Protein AF-A0A534UQZ5-F1 (afdb_monomer)

Sequence (174 aa):
MFLGCRPLARQASDTYVGAMPPATAPSRDVMHRLLDGLQTLIREHLALARVELKQDLRTMGRDLATGAAGLPPLAAGFLLLMFAIASLLSLWIPAWAAFGIVALVNLAAGGAITWSGSRSIARDRIEMPCTAEEIRRDREWMAALKHEARGNSASARATGALSQPGSRPDVTPQ

Secondary structure (DSSP, 8-state):
----------------------S---HHHHHHHHHHHHHHHHHHHHHHHHHHHHHHHHHHHHHHHHHHTTHHHHHHHHHHHHHHHHHHHTTTS-HHHHHHHHHHHHHHHHHHHHHHHHHHHHHHTT--HHHHHHHHHHHHHHHHHHHHHHHHHHHHHHHHHT-----PPP----

Radius of gyration: 37.11 Å; Cα contacts (8 Å, |Δi|>4): 16; chains: 1; bounding box: 107×54×86 Å

Mean predicted aligned error: 19.06 Å

Structure (mmCIF, N/CA/C/O backbone):
data_AF-A0A534UQZ5-F1
#
_entry.id   AF-A0A534UQZ5-F1
#
loop_
_atom_site.group_PDB
_atom_site.id
_atom_site.type_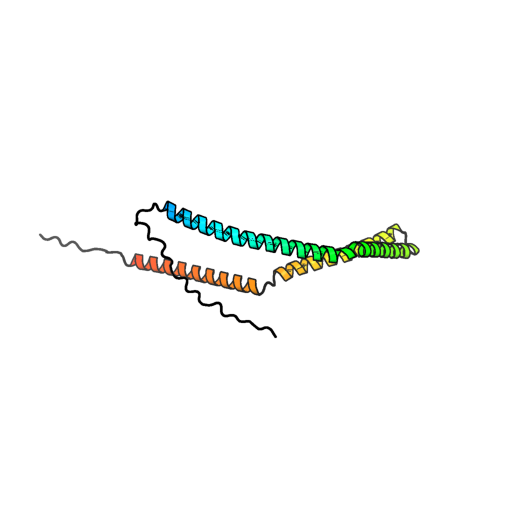symbol
_atom_site.label_atom_id
_atom_site.label_alt_id
_atom_site.label_comp_id
_atom_site.label_asym_id
_atom_site.label_entity_id
_atom_site.label_seq_id
_atom_site.pdbx_PDB_ins_code
_atom_site.Cartn_x
_atom_site.Cartn_y
_atom_site.Cartn_z
_atom_site.occupancy
_atom_site.B_iso_or_equiv
_atom_site.auth_seq_id
_atom_site.auth_comp_id
_atom_site.auth_asym_id
_atom_site.auth_atom_id
_atom_site.pdbx_PDB_model_num
ATOM 1 N N . MET A 1 1 ? 14.177 -9.159 41.626 1.00 45.25 1 MET A N 1
ATOM 2 C CA . MET A 1 1 ? 13.829 -8.427 42.862 1.00 45.25 1 MET A CA 1
ATOM 3 C C . MET A 1 1 ? 12.552 -7.628 42.606 1.00 45.25 1 MET A C 1
ATOM 5 O O . MET A 1 1 ? 12.618 -6.440 42.348 1.00 45.25 1 MET A O 1
ATOM 9 N N . PHE A 1 2 ? 11.397 -8.299 42.599 1.00 43.88 2 PHE A N 1
ATOM 10 C CA . PHE A 1 2 ? 10.080 -7.656 42.594 1.00 43.88 2 PHE A CA 1
ATOM 11 C C . PHE A 1 2 ? 9.373 -8.110 43.868 1.00 43.88 2 PHE A C 1
ATOM 13 O O . PHE A 1 2 ? 8.831 -9.209 43.948 1.00 43.88 2 PHE A O 1
ATOM 20 N N . LEU A 1 3 ? 9.502 -7.280 44.903 1.00 51.25 3 LEU A N 1
ATOM 21 C CA . LEU A 1 3 ? 8.642 -7.315 46.075 1.00 51.25 3 LEU A CA 1
ATOM 22 C C . LEU A 1 3 ? 7.234 -6.884 45.652 1.00 51.25 3 LEU A C 1
ATOM 24 O O . LEU A 1 3 ? 7.093 -5.890 44.942 1.00 51.25 3 LEU A O 1
ATOM 28 N N . GLY A 1 4 ? 6.211 -7.544 46.199 1.00 44.62 4 GLY A N 1
ATOM 29 C CA . GLY A 1 4 ? 4.951 -6.855 46.477 1.00 44.62 4 GLY A CA 1
ATOM 30 C C . GLY A 1 4 ? 3.662 -7.541 46.044 1.00 44.62 4 GLY A C 1
ATOM 31 O O . GLY A 1 4 ? 2.797 -6.874 45.488 1.00 44.62 4 GLY A O 1
ATOM 32 N N . CYS A 1 5 ? 3.452 -8.815 46.386 1.00 45.81 5 CYS A N 1
ATOM 33 C CA . CYS A 1 5 ? 2.084 -9.272 46.649 1.00 45.81 5 CYS A CA 1
ATOM 34 C C . CYS A 1 5 ? 1.603 -8.591 47.939 1.00 45.81 5 CYS A C 1
ATOM 36 O O . CYS A 1 5 ? 1.815 -9.105 49.035 1.00 45.81 5 CYS A O 1
ATOM 38 N N . ARG A 1 6 ? 1.003 -7.400 47.825 1.00 59.69 6 ARG A N 1
ATOM 39 C CA . ARG A 1 6 ? 0.171 -6.856 48.904 1.00 59.69 6 ARG A CA 1
ATOM 40 C C . ARG A 1 6 ? -1.180 -7.572 48.824 1.00 59.69 6 ARG A C 1
ATOM 42 O O . ARG A 1 6 ? -1.864 -7.401 47.816 1.00 59.69 6 ARG A O 1
ATOM 49 N N . PRO A 1 7 ? -1.591 -8.350 49.837 1.00 48.72 7 PRO A N 1
ATOM 50 C CA . PRO A 1 7 ? -2.977 -8.765 49.934 1.00 48.72 7 PRO A CA 1
ATOM 51 C C . PRO A 1 7 ? -3.790 -7.494 50.181 1.00 48.72 7 PRO A C 1
ATOM 53 O O . PRO A 1 7 ? -3.602 -6.820 51.197 1.00 48.72 7 PRO A O 1
ATOM 56 N N . LEU A 1 8 ? -4.647 -7.125 49.227 1.00 55.75 8 LEU A N 1
ATOM 57 C CA . LEU A 1 8 ? -5.676 -6.136 49.502 1.00 55.75 8 LEU A CA 1
ATOM 58 C C . LEU A 1 8 ? -6.556 -6.728 50.591 1.00 55.75 8 LEU A C 1
ATOM 60 O O . LEU A 1 8 ? -7.266 -7.716 50.398 1.00 55.75 8 LEU A O 1
ATOM 64 N N . ALA A 1 9 ? -6.384 -6.129 51.763 1.00 49.41 9 ALA A N 1
ATOM 65 C CA . ALA A 1 9 ? -7.232 -6.247 52.913 1.00 49.41 9 ALA A CA 1
ATOM 66 C C . ALA A 1 9 ? -8.681 -6.380 52.457 1.00 49.41 9 ALA A C 1
ATOM 68 O O . ALA A 1 9 ? -9.210 -5.556 51.711 1.00 49.41 9 ALA A O 1
ATOM 69 N N . ARG A 1 10 ? -9.289 -7.454 52.946 1.00 53.41 10 ARG A N 1
ATOM 70 C CA . ARG A 1 10 ? -10.720 -7.641 53.094 1.00 53.41 10 ARG A CA 1
ATOM 71 C C . ARG A 1 10 ? -11.265 -6.427 53.844 1.00 53.41 10 ARG A C 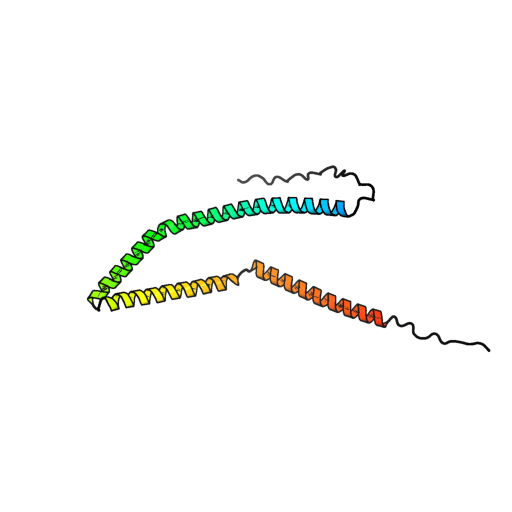1
ATOM 73 O O . ARG A 1 10 ? -11.374 -6.440 55.067 1.00 53.41 10 ARG A O 1
ATOM 80 N N . GLN A 1 11 ? -11.529 -5.356 53.110 1.00 57.03 11 GLN A N 1
ATOM 81 C CA . GLN A 1 11 ? -12.227 -4.194 53.611 1.00 57.03 11 GLN A CA 1
ATOM 82 C C . GLN A 1 11 ? -13.677 -4.631 53.723 1.00 57.03 11 GLN A C 1
ATOM 84 O O . GLN A 1 11 ? -14.435 -4.630 52.756 1.00 57.03 11 GLN A O 1
ATOM 89 N N . ALA A 1 12 ? -13.996 -5.133 54.912 1.00 54.25 12 ALA A N 1
ATOM 90 C CA . ALA A 1 12 ? -15.340 -5.148 55.431 1.00 54.25 12 ALA A CA 1
ATOM 91 C C . ALA A 1 12 ? -15.875 -3.720 55.297 1.00 54.25 12 ALA A C 1
ATOM 93 O O . ALA A 1 12 ? -15.546 -2.833 56.081 1.00 54.25 12 ALA A O 1
ATOM 94 N N . SER A 1 13 ? -16.623 -3.478 54.228 1.00 58.84 13 SER A N 1
ATOM 95 C CA . SER A 1 13 ? -17.525 -2.348 54.141 1.00 58.84 13 SER A CA 1
ATOM 96 C C . SER A 1 13 ? -18.691 -2.652 55.067 1.00 58.84 13 SER A C 1
ATOM 98 O O . SER A 1 13 ? -19.704 -3.244 54.694 1.00 58.84 13 SER A O 1
ATOM 100 N N . ASP A 1 14 ? -18.475 -2.255 56.315 1.00 46.47 14 ASP A N 1
ATOM 101 C CA . ASP A 1 14 ? -19.512 -1.814 57.219 1.00 46.47 14 ASP A CA 1
ATOM 102 C C . ASP A 1 14 ? -20.573 -1.010 56.451 1.00 46.47 14 ASP A C 1
ATOM 104 O O . ASP A 1 14 ? -20.273 -0.079 55.703 1.00 46.47 14 ASP A O 1
ATOM 108 N N . THR A 1 15 ? -21.832 -1.339 56.732 1.00 57.31 15 THR A N 1
ATOM 109 C CA . THR A 1 15 ? -22.947 -0.388 56.681 1.00 57.31 15 THR A CA 1
ATOM 110 C C . THR A 1 15 ? -23.448 0.016 55.285 1.00 57.31 15 THR A C 1
ATOM 112 O O . THR A 1 15 ? -23.485 1.191 54.931 1.00 57.31 15 THR 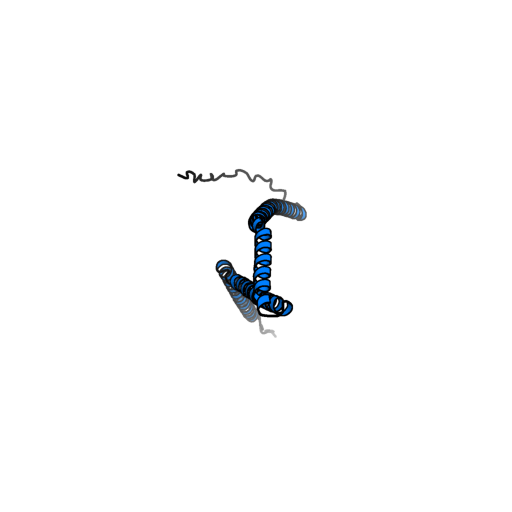A O 1
ATOM 115 N N . TYR A 1 16 ? -24.055 -0.931 54.559 1.00 52.25 16 TYR A N 1
ATOM 116 C CA . TYR A 1 16 ? -25.269 -0.607 53.789 1.00 52.25 16 TYR A CA 1
ATOM 117 C C . TYR A 1 16 ? -26.453 -0.447 54.763 1.00 52.25 16 TYR A C 1
ATOM 119 O O . TYR A 1 16 ? -27.406 -1.220 54.751 1.00 52.25 16 TYR A O 1
ATOM 127 N N . VAL A 1 17 ? -26.412 0.573 55.627 1.00 55.53 17 VAL A N 1
ATOM 128 C CA . VAL A 1 17 ? -27.639 1.134 56.220 1.00 55.53 17 VAL A CA 1
ATOM 129 C C . VAL A 1 17 ? -28.153 2.158 55.213 1.00 55.53 17 VAL A C 1
ATOM 131 O O . VAL A 1 17 ? -28.060 3.368 55.388 1.00 55.53 17 VAL A O 1
ATOM 134 N N . GLY A 1 18 ? -28.637 1.645 54.085 1.00 51.41 18 GLY A N 1
ATOM 135 C CA . GLY A 1 18 ? -29.582 2.370 53.253 1.00 51.41 18 GLY A CA 1
ATOM 136 C C . GLY A 1 18 ? -30.950 2.127 53.866 1.00 51.41 18 GLY A C 1
ATOM 137 O O . GLY A 1 18 ? -31.409 0.989 53.886 1.00 51.41 18 GLY A O 1
ATOM 138 N N . ALA A 1 19 ? -31.556 3.171 54.424 1.00 57.06 19 ALA A N 1
ATOM 139 C CA . ALA A 1 19 ? -32.910 3.148 54.955 1.00 57.06 19 ALA A CA 1
ATOM 140 C C . ALA A 1 19 ? -33.847 2.335 54.043 1.00 57.06 19 ALA A C 1
ATOM 142 O O . ALA A 1 19 ? -33.986 2.657 52.863 1.00 57.06 19 ALA A O 1
ATOM 143 N N . MET A 1 20 ? -34.482 1.294 54.591 1.00 58.75 20 MET A N 1
ATOM 144 C CA . MET A 1 20 ? -35.596 0.615 53.932 1.00 58.75 20 MET A CA 1
ATOM 145 C C . MET A 1 20 ? -36.684 1.678 53.708 1.00 58.75 20 MET A C 1
ATOM 147 O O . MET A 1 20 ? -37.215 2.199 54.695 1.00 58.75 20 MET A O 1
ATOM 151 N N . PRO A 1 21 ? -37.007 2.062 52.461 1.00 64.44 21 PRO A N 1
ATOM 152 C CA . PRO A 1 21 ? -38.122 2.962 52.233 1.00 64.44 21 PRO A CA 1
ATOM 153 C C . PRO A 1 21 ? -39.413 2.243 52.654 1.00 64.44 21 PRO A C 1
ATOM 155 O O . PRO A 1 21 ? -39.512 1.024 52.474 1.00 64.44 21 PRO A O 1
ATOM 158 N N . PRO A 1 22 ? -40.412 2.956 53.207 1.00 60.16 22 PRO A N 1
ATOM 159 C CA . PRO A 1 22 ? -41.726 2.367 53.443 1.00 60.16 22 PRO A CA 1
ATOM 160 C C . PRO A 1 22 ? -42.238 1.753 52.134 1.00 60.16 22 PRO A C 1
ATOM 162 O O . PRO A 1 22 ? -42.036 2.319 51.059 1.00 60.16 22 PRO A O 1
ATOM 165 N N . ALA A 1 23 ? -42.852 0.572 52.227 1.00 59.00 23 ALA A N 1
ATOM 166 C CA . ALA A 1 23 ? -43.194 -0.329 51.122 1.00 59.00 23 ALA A CA 1
ATOM 167 C C . ALA A 1 23 ? -44.301 0.184 50.165 1.00 59.00 23 ALA A C 1
ATOM 169 O O . ALA A 1 23 ? -45.160 -0.579 49.732 1.00 59.00 23 ALA A O 1
ATOM 170 N N . THR A 1 24 ? -44.287 1.470 49.811 1.00 57.34 24 THR A N 1
ATOM 171 C CA . THR A 1 24 ? -45.234 2.125 48.896 1.00 57.34 24 THR A CA 1
ATOM 172 C C . THR A 1 24 ? -44.555 3.198 48.032 1.00 57.34 24 THR A C 1
ATOM 174 O O . THR A 1 24 ? -45.132 4.255 47.785 1.00 57.34 24 THR A O 1
ATOM 177 N N . ALA A 1 25 ? -43.314 2.981 47.584 1.00 60.56 25 ALA A N 1
ATOM 178 C CA . ALA A 1 25 ? -42.714 3.828 46.550 1.00 60.56 25 ALA A CA 1
ATOM 179 C C . ALA A 1 25 ? -43.164 3.335 45.160 1.00 60.56 25 ALA A C 1
ATOM 181 O O . ALA A 1 25 ? -43.125 2.125 44.914 1.00 60.56 25 ALA A O 1
ATOM 182 N N . PRO A 1 26 ? -43.600 4.224 44.244 1.00 68.00 26 PRO A N 1
ATOM 183 C CA . PRO A 1 26 ? -43.993 3.820 42.900 1.00 68.00 26 PRO A CA 1
ATOM 184 C C . PRO A 1 26 ? -42.811 3.106 42.236 1.00 68.00 26 PRO A C 1
ATOM 186 O O . PRO A 1 26 ? -41.687 3.600 42.262 1.00 68.00 26 PRO A O 1
ATOM 189 N N . SER A 1 27 ? -43.064 1.959 41.606 1.00 75.50 27 SER A N 1
ATOM 190 C CA . SER A 1 27 ? -42.096 1.134 40.852 1.00 75.50 27 SER A CA 1
ATOM 191 C C . SER A 1 27 ? -41.196 1.926 39.885 1.00 75.50 27 SER A C 1
ATOM 193 O O . SER A 1 27 ? -40.104 1.487 39.526 1.00 75.50 27 SER A O 1
ATOM 195 N N . ARG A 1 28 ? -41.629 3.134 39.519 1.00 78.25 28 ARG A N 1
ATOM 196 C CA . ARG A 1 28 ? -40.896 4.138 38.751 1.00 78.25 28 ARG A CA 1
ATOM 197 C C . ARG A 1 28 ? -39.596 4.626 39.415 1.00 78.25 28 ARG A C 1
ATOM 199 O O . ARG A 1 28 ? -38.609 4.801 38.706 1.00 78.25 28 ARG A O 1
ATOM 206 N N . ASP A 1 29 ? -39.556 4.806 40.735 1.00 81.88 29 ASP A N 1
ATOM 207 C CA . ASP A 1 29 ? -38.374 5.350 41.434 1.00 81.88 29 ASP A CA 1
ATOM 208 C C . ASP A 1 29 ? -37.209 4.357 41.494 1.00 81.88 29 ASP A C 1
ATOM 210 O O . ASP A 1 29 ? -36.045 4.742 41.384 1.00 81.88 29 ASP A O 1
ATOM 214 N N . VAL A 1 30 ? -37.510 3.064 41.633 1.00 83.12 30 VAL A N 1
ATOM 215 C CA . VAL A 1 30 ? -36.491 2.003 41.634 1.00 83.12 30 VAL A CA 1
ATOM 216 C C . VAL A 1 30 ? -35.874 1.865 40.243 1.00 83.12 30 VAL A C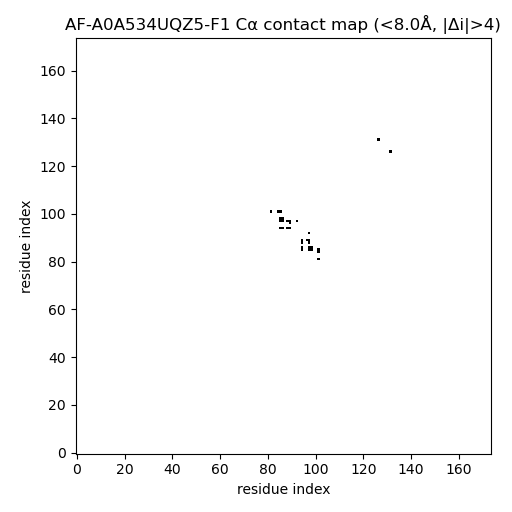 1
ATOM 218 O O . VAL A 1 30 ? -34.655 1.763 40.111 1.00 83.12 30 VAL A O 1
ATOM 221 N N . MET A 1 31 ? -36.702 1.943 39.197 1.00 84.19 31 MET A N 1
ATOM 222 C CA . MET A 1 31 ? -36.234 1.890 37.814 1.00 84.19 31 MET A CA 1
ATOM 223 C C . MET A 1 31 ? -35.332 3.082 37.472 1.00 84.19 31 MET A C 1
ATOM 225 O O . MET A 1 31 ? -34.287 2.891 36.853 1.00 84.19 31 MET A O 1
ATOM 229 N N . HIS A 1 32 ? -35.683 4.295 37.917 1.00 85.38 32 HIS A N 1
ATOM 230 C CA . HIS A 1 32 ? -34.838 5.477 37.718 1.00 85.38 32 HIS A CA 1
ATOM 231 C C . HIS A 1 32 ? -33.467 5.333 38.389 1.00 85.38 32 HIS A C 1
ATOM 233 O O . HIS A 1 32 ? -32.453 5.587 37.747 1.00 85.38 32 HIS A O 1
ATOM 239 N N . ARG A 1 33 ? -33.405 4.821 39.624 1.00 80.75 33 ARG A N 1
ATOM 240 C CA . ARG A 1 33 ? -32.129 4.632 40.339 1.00 80.75 33 ARG A CA 1
ATOM 241 C C . ARG A 1 33 ? -31.228 3.568 39.699 1.00 80.75 33 ARG A C 1
ATOM 243 O O . ARG A 1 33 ? -30.012 3.743 39.669 1.00 80.75 33 ARG A O 1
ATOM 250 N N . LEU A 1 34 ? -31.801 2.484 39.170 1.00 85.69 34 LEU A N 1
ATOM 251 C CA . LEU A 1 34 ? -31.046 1.459 38.433 1.00 85.69 34 LEU A CA 1
ATOM 252 C C . LEU A 1 34 ? -30.534 1.984 37.085 1.00 85.69 34 LEU A C 1
ATOM 254 O O . LEU A 1 34 ? -29.394 1.705 36.711 1.00 85.69 34 LEU A O 1
ATOM 258 N N . LEU A 1 35 ? -31.354 2.768 36.376 1.00 86.88 35 LEU A N 1
ATOM 259 C CA . LEU A 1 35 ? -30.960 3.429 35.131 1.00 86.88 35 LEU A CA 1
ATOM 260 C C . LEU A 1 35 ? -29.819 4.423 35.364 1.00 86.88 35 LEU A C 1
ATOM 262 O O . LEU A 1 35 ? -28.851 4.400 34.606 1.00 86.88 35 LEU A O 1
ATOM 266 N N . ASP A 1 36 ? -29.887 5.225 36.427 1.00 84.75 36 ASP A N 1
ATOM 267 C CA . ASP A 1 36 ? -28.830 6.174 36.793 1.00 84.75 36 ASP A CA 1
ATOM 268 C C . ASP A 1 36 ? -27.519 5.457 37.166 1.00 84.75 36 ASP A C 1
ATOM 270 O O . ASP A 1 36 ? -26.435 5.870 36.740 1.00 84.75 36 ASP A O 1
ATOM 274 N N . GLY A 1 37 ? -27.600 4.337 37.894 1.00 83.75 37 GLY A N 1
ATOM 275 C CA . GLY A 1 37 ? -26.438 3.503 38.227 1.00 83.75 37 GLY A CA 1
ATOM 276 C C . GLY A 1 37 ? -25.773 2.874 36.99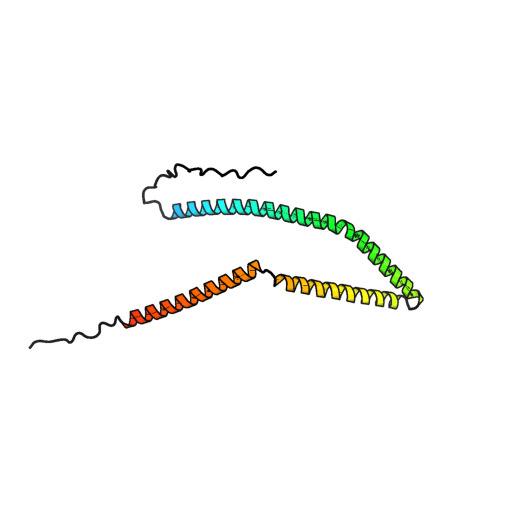6 1.00 83.75 37 GLY A C 1
ATOM 277 O O . GLY A 1 37 ? -24.549 2.928 36.854 1.00 83.75 37 GLY A O 1
ATOM 278 N N . LEU A 1 38 ? -26.571 2.345 36.061 1.00 83.69 38 LEU A N 1
ATOM 279 C CA . LEU A 1 38 ? -26.075 1.793 34.796 1.00 83.69 38 LEU A CA 1
ATOM 280 C C . LEU A 1 38 ? -25.450 2.883 33.911 1.00 83.69 38 LEU A C 1
ATOM 282 O O . LEU A 1 38 ? -24.418 2.653 33.278 1.00 83.69 38 LEU A O 1
ATOM 286 N N . GLN A 1 39 ? -26.039 4.082 33.888 1.00 86.00 39 GLN A N 1
ATOM 287 C CA . GLN A 1 39 ? -25.503 5.213 33.133 1.00 86.00 39 GLN A CA 1
ATOM 288 C C . GLN A 1 39 ? -24.132 5.649 33.657 1.00 86.00 39 GLN A C 1
ATOM 290 O O . GLN A 1 39 ? -23.253 5.961 32.854 1.00 86.00 39 GLN A O 1
ATOM 295 N N . THR A 1 40 ? -23.938 5.640 34.978 1.00 82.38 40 THR A N 1
ATOM 296 C CA . THR A 1 40 ? -22.648 5.928 35.620 1.00 82.38 40 THR A CA 1
ATOM 297 C C . THR A 1 40 ? -21.587 4.889 35.250 1.00 82.38 40 THR A C 1
ATOM 299 O O . THR A 1 40 ? -20.530 5.277 34.751 1.00 82.38 40 THR A O 1
ATOM 302 N N . LEU A 1 41 ? -21.890 3.588 35.361 1.00 85.56 41 LEU A N 1
ATOM 303 C CA . LEU A 1 41 ? -20.942 2.519 35.004 1.00 85.56 41 LEU A CA 1
ATOM 304 C C . LEU A 1 41 ? -20.536 2.573 33.522 1.00 85.56 41 LEU A C 1
ATOM 306 O O . LEU A 1 41 ? -19.356 2.494 33.181 1.00 85.56 41 LEU A O 1
ATOM 310 N N . ILE A 1 42 ? -21.515 2.735 32.623 1.00 84.06 42 ILE A N 1
ATOM 311 C CA . ILE A 1 42 ? -21.251 2.811 31.180 1.00 84.06 42 ILE A CA 1
ATOM 312 C C . ILE A 1 42 ? -20.368 4.018 30.870 1.00 84.06 42 ILE A C 1
ATOM 314 O O . ILE A 1 42 ? -19.445 3.892 30.070 1.00 84.06 42 ILE A O 1
ATOM 318 N N . ARG A 1 43 ? -20.619 5.178 31.491 1.00 85.69 43 ARG A N 1
ATOM 319 C CA . ARG A 1 43 ? -19.815 6.391 31.269 1.00 85.69 43 ARG A CA 1
ATOM 320 C C . ARG A 1 43 ? -18.368 6.215 31.730 1.00 85.69 43 ARG A C 1
ATOM 322 O O . ARG A 1 43 ? -17.479 6.678 31.019 1.00 85.69 43 ARG A O 1
ATOM 329 N N . GLU A 1 44 ? -18.124 5.524 32.842 1.00 78.94 44 GLU A N 1
ATOM 330 C CA . GLU A 1 44 ? -16.767 5.222 33.325 1.00 78.94 44 GLU A CA 1
ATOM 331 C C . GLU A 1 44 ? -16.012 4.272 32.393 1.00 78.94 44 GLU A C 1
ATOM 333 O O . GLU A 1 44 ? -14.889 4.575 31.981 1.00 78.94 44 GLU A O 1
ATOM 338 N N . HIS A 1 45 ? -16.640 3.172 31.971 1.00 76.94 45 HIS A N 1
ATOM 339 C CA . HIS A 1 45 ? -16.006 2.238 31.039 1.00 76.94 45 HIS A CA 1
ATOM 340 C C . HIS A 1 45 ? -15.806 2.849 29.644 1.00 76.94 45 HIS A C 1
ATOM 342 O O . HIS A 1 45 ? -14.784 2.593 29.009 1.00 76.94 45 HIS A O 1
ATOM 348 N N . LEU A 1 46 ? -16.717 3.716 29.175 1.00 85.25 46 LEU A N 1
ATOM 349 C CA . LEU A 1 46 ? -16.530 4.454 27.920 1.00 85.25 46 LEU A CA 1
ATOM 350 C C . LEU A 1 46 ? -15.420 5.500 28.023 1.00 85.25 46 LEU A C 1
ATOM 352 O O . LEU A 1 46 ? -14.722 5.734 27.037 1.00 85.25 46 LEU A O 1
ATOM 356 N N . ALA A 1 47 ? -15.276 6.160 29.173 1.00 86.25 47 ALA A N 1
ATOM 357 C CA . ALA A 1 47 ? -14.209 7.129 29.389 1.00 86.25 47 ALA A CA 1
ATOM 358 C C . ALA A 1 47 ? -12.839 6.440 29.337 1.00 86.25 47 ALA A C 1
ATOM 360 O O . ALA A 1 47 ? -11.956 6.925 28.629 1.00 86.25 47 ALA A O 1
ATOM 361 N N . LEU A 1 48 ? -12.698 5.276 29.982 1.00 84.56 48 LEU A N 1
ATOM 362 C CA . LEU A 1 48 ? -11.489 4.452 29.904 1.00 84.56 48 LEU A CA 1
ATOM 363 C C . LEU A 1 48 ? -11.229 3.948 28.479 1.00 84.56 48 LEU A C 1
ATOM 365 O O . LEU A 1 48 ? -10.163 4.209 27.925 1.00 84.56 48 LEU A O 1
ATOM 369 N N . ALA A 1 49 ? -12.225 3.313 27.852 1.00 85.69 49 ALA A N 1
ATOM 370 C CA . ALA A 1 49 ? -12.093 2.760 26.505 1.00 85.69 49 ALA A CA 1
ATOM 371 C C . ALA A 1 49 ? -11.722 3.837 25.479 1.00 85.69 49 ALA A C 1
ATOM 373 O O . ALA A 1 49 ? -10.903 3.599 24.602 1.00 85.69 49 ALA A O 1
ATOM 374 N N . ARG A 1 50 ? -12.275 5.053 25.590 1.00 88.50 50 ARG A N 1
ATOM 375 C CA . ARG A 1 50 ? -11.913 6.174 24.704 1.00 88.50 50 ARG A CA 1
ATOM 376 C C . ARG A 1 50 ? -10.480 6.654 24.909 1.00 88.50 50 ARG A C 1
ATOM 378 O O . ARG A 1 50 ? -9.856 7.077 23.935 1.00 88.50 50 ARG A O 1
ATOM 385 N N . VAL A 1 51 ? -9.980 6.650 26.144 1.00 90.94 51 VAL A N 1
ATOM 386 C CA . VAL A 1 51 ? -8.593 7.030 26.447 1.00 90.94 51 VAL A CA 1
ATOM 387 C C . VAL A 1 51 ? -7.633 5.987 25.889 1.00 90.94 51 VAL A C 1
ATOM 389 O O . VAL A 1 51 ? -6.697 6.356 25.182 1.00 90.94 51 VAL A O 1
ATOM 392 N N . GLU A 1 52 ? -7.912 4.708 26.124 1.00 88.00 52 GLU A N 1
ATOM 393 C CA . GLU A 1 52 ? -7.103 3.595 25.627 1.00 88.00 52 GLU A CA 1
ATOM 394 C C . GLU A 1 52 ? -7.112 3.537 24.098 1.00 88.00 52 GLU A C 1
ATOM 396 O O . GLU A 1 52 ? -6.050 3.546 23.486 1.00 88.00 52 GLU A O 1
ATOM 401 N N . LEU A 1 53 ? -8.281 3.675 23.461 1.00 88.50 53 LEU A N 1
ATOM 402 C CA . LEU A 1 53 ? -8.384 3.737 22.000 1.00 88.50 53 LEU A CA 1
ATOM 403 C C . LEU A 1 53 ? -7.599 4.921 21.414 1.00 88.50 53 LEU A C 1
ATOM 405 O O . LEU A 1 53 ? -6.946 4.788 20.383 1.00 88.50 53 LEU A O 1
ATOM 409 N N . LYS A 1 54 ? -7.633 6.097 22.058 1.00 88.50 54 LYS A N 1
ATOM 410 C CA . LYS A 1 54 ? -6.810 7.246 21.640 1.00 88.50 54 LYS A CA 1
ATOM 411 C C . LYS A 1 54 ? -5.320 6.957 21.785 1.00 88.50 54 LYS A C 1
ATOM 413 O O . LYS A 1 54 ? -4.536 7.428 20.961 1.00 88.50 54 LYS A O 1
ATOM 418 N N . GLN A 1 55 ? -4.929 6.249 22.837 1.00 86.62 55 GLN A N 1
ATOM 419 C CA . GLN A 1 55 ? -3.538 5.918 23.108 1.00 86.62 55 GLN A CA 1
ATOM 420 C C . GLN A 1 55 ? -3.019 4.854 22.136 1.00 86.62 55 GLN A C 1
ATOM 422 O O . GLN A 1 55 ? -1.929 5.034 21.592 1.00 86.62 55 GLN A O 1
ATOM 427 N N . ASP A 1 56 ? -3.826 3.846 21.816 1.00 86.38 56 ASP A N 1
ATOM 428 C CA . ASP A 1 56 ? -3.562 2.861 20.765 1.00 86.38 56 ASP A CA 1
ATOM 429 C C . ASP A 1 56 ? -3.448 3.528 19.400 1.00 86.38 56 ASP A C 1
ATOM 431 O O . ASP A 1 56 ? -2.438 3.366 18.722 1.00 86.38 56 ASP A O 1
ATOM 435 N N . LEU A 1 57 ? -4.416 4.370 19.022 1.00 88.19 57 LEU A N 1
ATOM 436 C CA . LEU A 1 57 ? -4.372 5.108 17.756 1.00 88.19 57 LEU A CA 1
ATOM 437 C C . LEU A 1 57 ? -3.134 6.001 17.652 1.00 88.19 57 LEU A C 1
ATOM 439 O O . LEU A 1 57 ? -2.531 6.110 16.586 1.00 88.19 57 LEU A O 1
ATOM 443 N N . ARG A 1 58 ? -2.733 6.647 18.750 1.00 85.56 58 ARG A N 1
ATOM 444 C CA . ARG A 1 58 ? -1.538 7.496 18.780 1.00 85.56 58 ARG A CA 1
ATOM 445 C C . ARG A 1 58 ? -0.253 6.676 18.702 1.00 85.56 58 ARG A C 1
ATOM 447 O O . ARG A 1 58 ? 0.702 7.134 18.081 1.00 85.56 58 ARG A O 1
ATOM 454 N N . THR A 1 59 ? -0.228 5.500 19.318 1.00 80.25 59 THR A N 1
ATOM 455 C CA . THR A 1 59 ? 0.928 4.595 19.304 1.00 80.25 59 THR A CA 1
ATOM 456 C C . THR A 1 59 ? 1.070 3.958 17.928 1.00 80.25 59 THR A C 1
ATOM 458 O O . THR A 1 59 ? 2.091 4.170 17.288 1.00 80.25 59 THR A O 1
ATOM 461 N N . MET A 1 60 ? 0.000 3.363 17.390 1.00 81.56 60 MET A N 1
ATOM 462 C CA . MET A 1 60 ? -0.062 2.873 16.009 1.00 81.56 60 MET A CA 1
ATOM 463 C C . MET A 1 60 ? 0.274 3.968 14.994 1.00 81.56 60 MET A C 1
ATOM 465 O O . MET A 1 60 ? 1.047 3.738 14.072 1.00 81.56 60 MET A O 1
ATOM 469 N N . GLY A 1 61 ? -0.273 5.175 15.162 1.00 80.25 61 GLY A N 1
ATOM 470 C CA . GLY A 1 61 ? 0.012 6.303 14.279 1.00 80.25 61 GLY A CA 1
ATOM 471 C C . GLY A 1 61 ? 1.470 6.752 14.347 1.00 80.25 61 GLY A C 1
ATOM 472 O O . GLY A 1 61 ? 2.053 7.091 13.320 1.00 80.25 61 GLY A O 1
ATOM 473 N N . ARG A 1 62 ? 2.084 6.725 15.535 1.00 79.56 62 ARG A N 1
ATOM 474 C CA . ARG A 1 62 ? 3.497 7.070 15.713 1.00 79.56 62 ARG A CA 1
ATOM 475 C C . ARG A 1 62 ? 4.418 5.988 15.164 1.00 79.56 62 ARG A C 1
ATOM 477 O O . ARG A 1 62 ? 5.375 6.346 14.492 1.00 79.56 62 ARG A O 1
ATOM 484 N N . ASP A 1 63 ? 4.107 4.720 15.397 1.00 74.38 63 ASP A N 1
ATOM 485 C CA . ASP A 1 63 ? 4.869 3.576 14.890 1.00 74.38 63 ASP A CA 1
ATOM 486 C C . ASP A 1 63 ? 4.772 3.486 13.363 1.00 74.38 63 ASP A C 1
ATOM 488 O O . ASP A 1 63 ? 5.764 3.235 12.679 1.00 74.38 63 ASP A O 1
ATOM 492 N N . LEU A 1 64 ? 3.598 3.790 12.801 1.00 75.38 64 LEU A N 1
ATOM 493 C CA . LEU A 1 64 ? 3.420 3.903 11.360 1.00 75.38 64 LEU A CA 1
ATOM 494 C C . LEU A 1 64 ? 4.152 5.124 10.798 1.00 75.38 64 LEU A C 1
ATOM 496 O O . LEU A 1 64 ? 4.746 5.024 9.733 1.00 75.38 64 LEU A O 1
ATOM 500 N N . ALA A 1 65 ? 4.152 6.265 11.491 1.00 75.25 65 ALA A N 1
ATOM 501 C CA . ALA A 1 65 ? 4.850 7.466 11.033 1.00 75.25 65 ALA A CA 1
ATOM 502 C C . ALA A 1 65 ? 6.379 7.308 11.068 1.00 75.25 65 ALA A C 1
ATOM 504 O O . ALA A 1 65 ? 7.056 7.706 10.120 1.00 75.25 65 ALA A O 1
ATOM 505 N N . THR A 1 66 ? 6.934 6.713 12.126 1.00 74.00 66 THR A N 1
ATOM 506 C CA . THR A 1 66 ? 8.375 6.434 12.222 1.00 74.00 66 THR A CA 1
ATOM 507 C C . THR A 1 66 ? 8.788 5.319 11.266 1.00 74.00 66 THR A C 1
ATOM 509 O O . THR A 1 66 ? 9.824 5.444 10.614 1.00 74.00 66 THR A O 1
ATOM 512 N N . GLY A 1 67 ? 7.960 4.284 11.098 1.00 73.75 67 GLY A N 1
ATOM 513 C CA . GLY A 1 67 ? 8.173 3.231 10.103 1.00 73.75 67 GLY A CA 1
ATOM 514 C C . GLY A 1 67 ? 8.061 3.729 8.657 1.00 73.75 67 GLY A C 1
ATOM 515 O O . GLY A 1 67 ? 8.842 3.325 7.797 1.00 73.75 67 GLY A O 1
ATOM 516 N N . ALA A 1 68 ? 7.144 4.658 8.378 1.00 78.50 68 ALA A N 1
ATOM 517 C CA . ALA A 1 68 ? 6.932 5.215 7.042 1.00 78.50 68 ALA A CA 1
ATOM 518 C C . ALA A 1 68 ? 7.905 6.346 6.683 1.00 78.50 68 ALA A C 1
ATOM 520 O O . ALA A 1 68 ? 7.990 6.704 5.511 1.00 78.50 68 ALA A O 1
ATOM 521 N N . ALA A 1 69 ? 8.676 6.893 7.631 1.00 80.94 69 ALA A N 1
ATOM 522 C CA . ALA A 1 69 ? 9.653 7.950 7.349 1.00 80.94 69 ALA A CA 1
ATOM 523 C C . ALA A 1 69 ? 10.731 7.514 6.334 1.00 80.94 69 ALA A C 1
ATOM 525 O O . ALA A 1 69 ? 11.240 8.339 5.578 1.00 80.94 69 ALA A O 1
ATOM 526 N N . GLY A 1 70 ? 11.045 6.215 6.274 1.00 82.06 70 GLY A N 1
ATOM 527 C CA . GLY A 1 70 ? 11.951 5.641 5.273 1.00 82.06 70 GLY A CA 1
ATOM 528 C C . GLY A 1 70 ? 11.303 5.365 3.912 1.00 82.06 70 GLY A C 1
ATOM 529 O O . GLY A 1 70 ? 12.014 5.117 2.940 1.00 82.06 70 GLY A O 1
ATOM 530 N N . LEU A 1 71 ? 9.973 5.425 3.807 1.00 88.06 71 LEU A N 1
ATOM 531 C CA . LEU A 1 71 ? 9.252 5.061 2.588 1.00 88.06 71 LEU A CA 1
ATOM 532 C C . LEU A 1 71 ? 9.518 6.027 1.418 1.00 88.06 71 LEU A C 1
ATOM 534 O O . LEU A 1 71 ? 9.759 5.528 0.320 1.00 88.06 71 LEU A O 1
ATOM 538 N N . PRO A 1 72 ? 9.552 7.368 1.596 1.00 91.12 72 PRO A N 1
ATOM 539 C CA . PRO A 1 72 ? 9.835 8.286 0.493 1.00 91.12 72 PRO A CA 1
ATOM 540 C C . PRO A 1 72 ? 11.205 8.081 -0.180 1.00 91.12 72 PRO A C 1
ATOM 542 O O . PRO A 1 72 ? 11.224 7.915 -1.401 1.00 91.12 72 PRO A O 1
ATOM 545 N N . PRO A 1 73 ? 12.351 8.044 0.539 1.00 91.75 73 PRO A N 1
ATOM 546 C CA . PRO A 1 73 ? 13.644 7.819 -0.108 1.00 91.75 73 PRO A CA 1
ATOM 547 C C . PRO A 1 73 ? 13.765 6.408 -0.694 1.00 91.75 73 PRO A C 1
ATOM 549 O O . PRO A 1 73 ? 14.392 6.239 -1.738 1.00 91.75 73 PRO A O 1
ATOM 552 N N . LEU A 1 74 ? 13.135 5.402 -0.080 1.00 90.44 74 LEU A N 1
ATOM 553 C CA . LEU A 1 74 ? 13.145 4.032 -0.592 1.00 90.44 74 LEU A CA 1
ATOM 554 C C . LEU A 1 74 ? 12.328 3.904 -1.887 1.00 90.44 74 LEU A C 1
ATOM 556 O O . LEU A 1 74 ? 12.796 3.299 -2.850 1.00 90.44 74 LEU A O 1
ATOM 560 N N . ALA A 1 75 ? 11.159 4.545 -1.955 1.00 91.38 75 ALA A N 1
ATOM 561 C CA . ALA A 1 75 ? 10.355 4.630 -3.171 1.00 91.38 75 ALA A CA 1
ATOM 562 C C . ALA A 1 75 ? 11.082 5.407 -4.281 1.00 91.38 75 ALA A C 1
ATOM 564 O O . ALA A 1 75 ? 11.109 4.961 -5.428 1.00 91.38 75 ALA A O 1
ATOM 565 N N . ALA A 1 76 ? 11.722 6.532 -3.944 1.00 94.25 76 ALA A N 1
ATOM 566 C CA . ALA A 1 76 ? 12.516 7.306 -4.896 1.00 94.25 76 ALA A CA 1
ATOM 567 C C . ALA A 1 76 ? 13.704 6.496 -5.444 1.00 94.25 76 ALA A C 1
ATOM 569 O O . ALA A 1 76 ? 13.907 6.445 -6.657 1.00 94.25 76 ALA A O 1
ATOM 570 N N . GLY A 1 77 ? 14.453 5.811 -4.572 1.00 95.19 77 GLY A N 1
ATOM 571 C CA . GLY A 1 77 ? 15.563 4.943 -4.969 1.00 95.19 77 GLY A CA 1
ATOM 572 C C . GLY A 1 77 ? 15.114 3.778 -5.851 1.00 95.19 77 GLY A C 1
ATOM 573 O O . GLY A 1 77 ? 15.752 3.489 -6.861 1.00 95.19 77 GLY A O 1
ATOM 574 N N . PHE A 1 78 ? 13.979 3.156 -5.527 1.00 94.19 78 PHE A N 1
ATOM 575 C CA . PHE A 1 78 ? 13.384 2.098 -6.342 1.00 94.19 78 PHE A CA 1
ATOM 576 C C . PHE A 1 78 ? 12.992 2.589 -7.744 1.00 94.19 78 PHE A C 1
ATOM 578 O O . PHE A 1 78 ? 13.314 1.933 -8.734 1.00 94.19 78 PHE A O 1
ATOM 585 N N . LEU A 1 79 ? 12.357 3.762 -7.850 1.00 94.69 79 LEU A N 1
ATOM 586 C CA . LEU A 1 79 ? 12.006 4.366 -9.140 1.00 94.69 79 LEU A CA 1
ATOM 587 C C . LEU A 1 79 ? 13.250 4.686 -9.979 1.00 94.69 79 LEU A C 1
ATOM 589 O O . LEU A 1 79 ? 13.277 4.363 -11.167 1.00 94.69 79 LEU A O 1
ATOM 593 N N . LEU A 1 80 ? 14.293 5.262 -9.369 1.00 96.38 80 LEU A N 1
ATOM 594 C CA . LEU A 1 80 ? 15.569 5.518 -10.048 1.00 96.38 80 LEU A CA 1
ATOM 595 C C . LEU A 1 80 ? 16.231 4.219 -10.524 1.00 96.38 80 LEU A C 1
ATOM 597 O O . LEU A 1 80 ? 16.730 4.166 -11.646 1.00 96.38 80 LEU A O 1
ATOM 601 N N . LEU A 1 81 ? 16.207 3.166 -9.703 1.00 95.69 81 LEU A N 1
ATOM 602 C CA . LEU A 1 81 ? 16.748 1.859 -10.068 1.00 95.69 81 LEU A CA 1
ATOM 603 C C . LEU A 1 81 ? 15.995 1.256 -11.262 1.00 95.69 81 LEU A C 1
ATOM 605 O O . LEU A 1 81 ? 16.625 0.803 -12.215 1.00 95.69 81 LEU A O 1
ATOM 609 N N . MET A 1 82 ? 14.659 1.288 -11.249 1.00 93.88 82 MET A N 1
ATOM 610 C CA . MET A 1 82 ? 13.846 0.808 -12.373 1.00 93.88 82 MET A CA 1
ATOM 611 C C . MET A 1 82 ? 14.095 1.622 -13.645 1.00 93.88 82 MET A C 1
ATOM 613 O O . MET A 1 82 ? 14.206 1.050 -14.729 1.00 93.88 82 MET A O 1
ATOM 617 N N . PHE A 1 83 ? 14.239 2.943 -13.517 1.00 94.94 83 PHE A N 1
ATOM 618 C CA . PHE A 1 83 ? 14.589 3.811 -14.637 1.00 94.94 83 PHE A CA 1
ATOM 619 C C . PHE A 1 83 ? 15.972 3.474 -15.213 1.00 94.94 83 PHE A C 1
ATOM 621 O O . PHE A 1 83 ? 16.125 3.395 -16.434 1.00 94.94 83 PHE A O 1
ATOM 628 N N . ALA A 1 84 ? 16.966 3.220 -14.359 1.00 95.50 84 ALA A N 1
ATOM 629 C CA . ALA A 1 84 ? 18.304 2.814 -14.780 1.00 95.50 84 ALA A CA 1
ATOM 630 C C . ALA A 1 84 ? 18.289 1.458 -15.505 1.00 95.50 84 ALA A C 1
ATOM 632 O O . ALA A 1 84 ? 18.895 1.330 -16.567 1.00 95.50 84 ALA A O 1
ATOM 633 N N . ILE A 1 85 ? 17.547 0.473 -14.987 1.00 95.19 85 ILE A N 1
ATOM 634 C CA . ILE A 1 85 ? 17.384 -0.842 -15.626 1.00 95.19 85 ILE A CA 1
ATOM 635 C C . ILE A 1 85 ? 16.714 -0.702 -16.997 1.00 95.19 85 ILE A C 1
ATOM 637 O O . ILE A 1 85 ? 17.205 -1.262 -17.976 1.00 95.19 85 ILE A O 1
ATOM 641 N N . ALA A 1 86 ? 15.623 0.063 -17.094 1.00 94.25 86 ALA A N 1
ATOM 642 C CA . ALA A 1 86 ? 14.932 0.289 -18.362 1.00 94.25 86 ALA A CA 1
ATOM 643 C C . ALA A 1 86 ? 15.823 1.022 -19.379 1.00 94.25 86 ALA A C 1
ATOM 645 O O . ALA A 1 86 ? 15.854 0.653 -20.553 1.00 94.25 86 ALA A O 1
ATOM 646 N N . SER A 1 87 ? 16.596 2.012 -18.925 1.00 93.50 87 SER A N 1
ATOM 647 C CA . SER A 1 87 ? 17.546 2.747 -19.768 1.00 93.50 87 SER A CA 1
ATOM 648 C C . SER A 1 87 ? 18.674 1.849 -20.273 1.00 93.50 87 SER A C 1
ATOM 650 O O . SER A 1 87 ? 19.038 1.924 -21.443 1.00 93.50 87 SER A O 1
ATOM 652 N N . LEU A 1 88 ? 19.190 0.958 -19.421 1.00 94.88 88 LEU A N 1
ATOM 653 C CA . LEU A 1 88 ? 20.195 -0.027 -19.811 1.00 94.88 88 LEU A CA 1
ATOM 654 C C . LEU A 1 88 ? 19.626 -1.008 -20.843 1.00 94.88 88 LEU A C 1
ATOM 656 O O . LEU A 1 88 ? 20.266 -1.277 -21.854 1.00 94.88 88 LEU A O 1
ATOM 660 N N . LEU A 1 89 ? 18.394 -1.484 -20.634 1.00 92.56 89 LEU A N 1
ATOM 661 C CA . LEU A 1 89 ? 17.718 -2.392 -21.559 1.00 92.56 89 LEU A CA 1
ATOM 662 C C . LEU A 1 89 ? 17.441 -1.737 -22.924 1.00 92.56 89 LEU A C 1
ATOM 664 O O . LEU A 1 89 ? 17.507 -2.400 -23.960 1.00 92.56 89 LEU A O 1
ATOM 668 N N . SER A 1 90 ? 17.206 -0.422 -22.937 1.00 93.62 90 SER A N 1
ATOM 669 C CA . SER A 1 90 ? 17.010 0.365 -24.158 1.00 93.62 90 SER A CA 1
ATOM 670 C C . SER A 1 90 ? 18.241 0.417 -25.077 1.00 93.62 90 SER A C 1
ATOM 672 O O . SER A 1 90 ? 18.121 0.895 -26.204 1.00 93.62 90 SER A O 1
ATOM 674 N N . LEU A 1 91 ? 19.413 -0.060 -24.641 1.00 95.44 91 LEU A N 1
ATOM 675 C CA . LEU A 1 91 ? 20.584 -0.197 -25.516 1.00 95.44 91 LEU A CA 1
ATOM 676 C C . LEU A 1 91 ? 20.422 -1.331 -26.539 1.00 95.44 91 LEU A C 1
ATOM 678 O O . LEU A 1 91 ? 21.051 -1.289 -27.594 1.00 95.44 91 LEU A O 1
ATOM 682 N N . TRP A 1 92 ? 19.587 -2.333 -26.242 1.00 95.44 92 TRP A N 1
ATOM 683 C CA . TRP A 1 92 ? 19.378 -3.496 -27.112 1.00 95.44 92 TRP A CA 1
ATOM 684 C C . TRP A 1 92 ? 18.018 -3.491 -27.823 1.00 95.44 92 TRP A C 1
ATOM 686 O O . TRP A 1 92 ? 17.875 -4.136 -28.859 1.00 95.44 92 TRP A O 1
ATOM 696 N N . ILE A 1 93 ? 17.019 -2.778 -27.292 1.00 94.50 93 ILE A N 1
ATOM 697 C CA . ILE A 1 93 ? 15.648 -2.718 -27.830 1.00 94.50 93 ILE A CA 1
ATOM 698 C C . ILE A 1 93 ? 15.102 -1.278 -27.820 1.00 94.50 93 ILE A C 1
ATOM 700 O O . ILE A 1 93 ? 15.619 -0.441 -27.084 1.00 94.50 93 ILE A O 1
ATOM 704 N N . PRO A 1 94 ? 14.037 -0.959 -28.585 1.00 93.81 94 PRO A N 1
ATOM 705 C CA . PRO A 1 94 ? 13.421 0.366 -28.552 1.00 93.81 94 PRO A CA 1
ATOM 706 C C . PRO A 1 94 ? 13.002 0.775 -27.135 1.00 93.81 94 PRO A C 1
ATOM 708 O O . PRO A 1 94 ? 12.420 -0.030 -26.405 1.00 93.81 94 PRO A O 1
ATOM 711 N N . ALA A 1 95 ? 13.218 2.044 -26.775 1.00 91.69 95 ALA A N 1
ATOM 712 C CA . ALA A 1 95 ? 12.951 2.554 -25.428 1.00 91.69 95 ALA A CA 1
ATOM 713 C C . ALA A 1 95 ? 11.529 2.236 -24.940 1.00 91.69 95 ALA A C 1
ATOM 715 O O . ALA A 1 95 ? 11.346 1.745 -23.829 1.00 91.69 95 ALA A O 1
ATOM 716 N N . TRP A 1 96 ? 10.520 2.429 -25.795 1.00 92.44 96 TRP A N 1
ATOM 717 C CA . TRP A 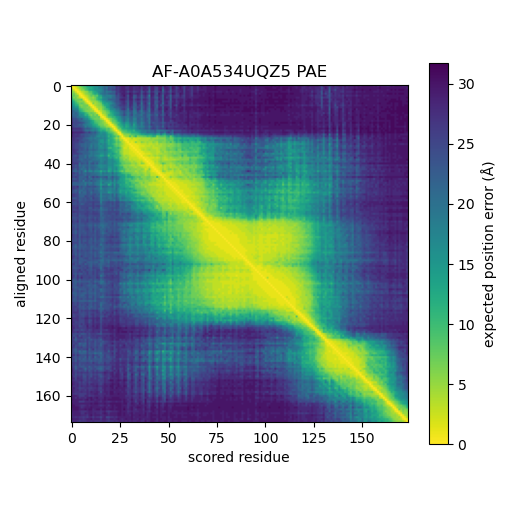1 96 ? 9.124 2.142 -25.453 1.00 92.44 96 TRP A CA 1
ATOM 718 C C . TRP A 1 96 ? 8.901 0.675 -25.043 1.00 92.44 96 TRP A C 1
ATOM 720 O O . TRP A 1 96 ? 8.145 0.407 -24.110 1.00 92.44 96 TRP A O 1
ATOM 730 N N . ALA A 1 97 ? 9.598 -0.269 -25.684 1.00 94.12 97 ALA A N 1
ATOM 731 C CA . ALA A 1 97 ? 9.515 -1.689 -25.363 1.00 94.12 97 ALA A CA 1
ATOM 732 C C . ALA A 1 97 ? 10.254 -2.012 -24.0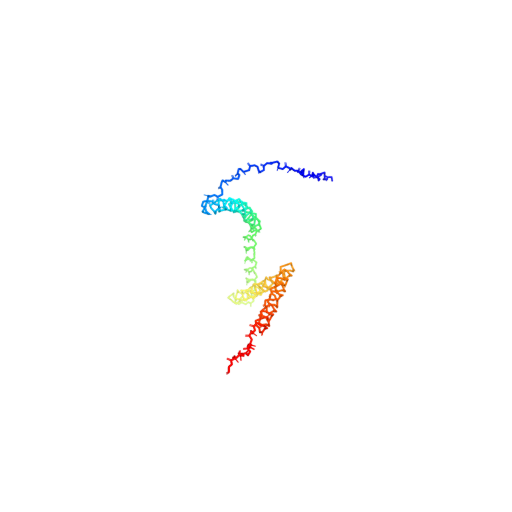55 1.00 94.12 97 ALA A C 1
ATOM 734 O O . ALA A 1 97 ? 9.733 -2.762 -23.233 1.00 94.12 97 ALA A O 1
ATOM 735 N N . ALA A 1 98 ? 11.421 -1.403 -23.815 1.00 93.50 98 ALA A N 1
ATOM 736 C CA . ALA A 1 98 ? 12.169 -1.574 -22.569 1.00 93.50 98 ALA A CA 1
ATOM 737 C C . ALA A 1 98 ? 11.364 -1.129 -21.339 1.00 93.50 98 ALA A C 1
ATOM 739 O O . ALA A 1 98 ? 11.199 -1.902 -20.392 1.00 93.50 98 ALA A O 1
ATOM 740 N N . PHE A 1 99 ? 10.798 0.082 -21.377 1.00 93.06 99 PHE A N 1
ATOM 741 C CA . PHE A 1 99 ? 9.931 0.576 -20.304 1.00 93.06 99 PHE A CA 1
ATOM 742 C C . PHE A 1 99 ? 8.669 -0.282 -20.150 1.00 93.06 99 PHE A C 1
ATOM 744 O O . PHE A 1 99 ? 8.276 -0.584 -19.024 1.00 93.06 99 PHE A O 1
ATOM 751 N N . GLY A 1 100 ? 8.072 -0.731 -21.261 1.00 94.94 100 GLY A N 1
ATOM 752 C CA . GLY A 1 100 ? 6.908 -1.618 -21.242 1.00 94.94 100 GLY A CA 1
ATOM 753 C C . GLY A 1 100 ? 7.175 -2.951 -20.537 1.00 94.94 100 GLY A C 1
ATOM 754 O O . GLY A 1 100 ? 6.381 -3.367 -19.694 1.00 94.94 100 GLY A O 1
ATOM 755 N N . ILE A 1 101 ? 8.311 -3.596 -20.820 1.00 94.00 101 ILE A N 1
ATOM 756 C CA . ILE A 1 101 ? 8.691 -4.871 -20.190 1.00 94.00 101 ILE A CA 1
ATOM 757 C C . ILE A 1 101 ? 8.910 -4.684 -18.687 1.00 94.00 101 ILE A C 1
ATOM 759 O O . ILE A 1 101 ? 8.336 -5.426 -17.890 1.00 94.00 101 ILE A O 1
ATOM 763 N N . VAL A 1 102 ? 9.693 -3.678 -18.285 1.00 94.56 102 VAL A N 1
ATOM 764 C CA . VAL A 1 102 ? 9.963 -3.410 -16.862 1.00 94.56 102 VAL A CA 1
ATOM 765 C C . VAL A 1 102 ? 8.666 -3.096 -16.111 1.00 94.56 102 VAL A C 1
ATOM 767 O O . VAL A 1 102 ? 8.463 -3.607 -15.006 1.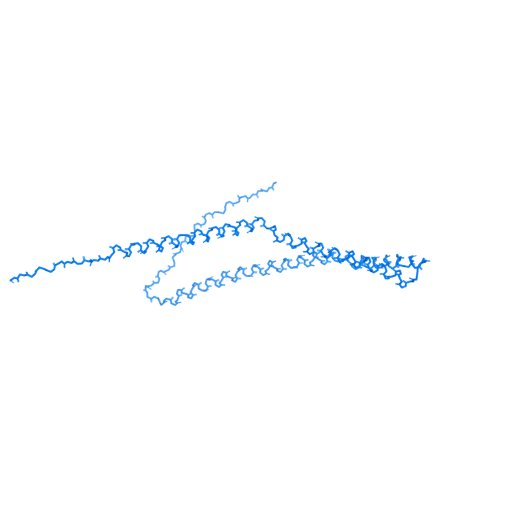00 94.56 102 VAL A O 1
ATOM 770 N N . ALA A 1 103 ? 7.760 -2.320 -16.712 1.00 94.31 103 ALA A N 1
ATOM 771 C CA . ALA A 1 103 ? 6.451 -2.034 -16.135 1.00 94.31 103 ALA A CA 1
ATOM 772 C C . ALA A 1 103 ? 5.613 -3.308 -15.958 1.00 94.31 103 ALA A C 1
ATOM 774 O O . ALA A 1 103 ? 5.054 -3.524 -14.885 1.00 94.31 103 ALA A O 1
ATOM 775 N N . LEU A 1 104 ? 5.568 -4.180 -16.969 1.00 96.56 104 LEU A N 1
ATOM 776 C CA . LEU A 1 104 ? 4.806 -5.427 -16.914 1.00 96.56 104 LEU A CA 1
ATOM 777 C C . LEU A 1 104 ? 5.342 -6.382 -15.837 1.00 96.56 104 LEU A C 1
ATOM 779 O O . LEU A 1 104 ? 4.556 -6.954 -15.082 1.00 96.56 104 LEU A O 1
ATOM 783 N N . VAL A 1 105 ? 6.668 -6.508 -15.714 1.00 95.62 105 VAL A N 1
ATOM 784 C CA . VAL A 1 105 ? 7.307 -7.311 -14.657 1.00 95.62 105 VAL A CA 1
ATOM 785 C C . VAL A 1 105 ? 6.964 -6.768 -13.270 1.00 95.62 105 VAL A C 1
ATOM 787 O O . VAL A 1 105 ? 6.592 -7.538 -12.385 1.00 95.62 105 VAL A O 1
ATOM 790 N N . ASN A 1 106 ? 7.030 -5.450 -13.079 1.00 94.56 106 ASN A N 1
ATOM 791 C CA . ASN A 1 106 ? 6.665 -4.822 -11.808 1.00 94.56 106 ASN A CA 1
ATOM 792 C C . ASN A 1 106 ? 5.185 -5.009 -11.473 1.00 94.56 106 ASN A C 1
ATOM 794 O O . ASN A 1 106 ? 4.847 -5.287 -10.324 1.00 94.56 106 ASN A O 1
ATOM 798 N N . LEU A 1 107 ? 4.305 -4.903 -12.469 1.00 95.62 107 LEU A N 1
ATOM 799 C CA . LEU A 1 107 ? 2.872 -5.105 -12.284 1.00 95.62 107 LEU A CA 1
ATOM 800 C C . LEU A 1 107 ? 2.557 -6.560 -11.917 1.00 95.62 107 LEU A C 1
ATOM 802 O O . LEU A 1 107 ? 1.736 -6.804 -11.036 1.00 95.62 107 LEU A O 1
ATOM 806 N N . ALA A 1 108 ? 3.246 -7.521 -12.538 1.00 96.50 108 ALA A N 1
ATOM 807 C CA . ALA A 1 108 ? 3.123 -8.935 -12.206 1.00 96.50 108 ALA A CA 1
ATOM 808 C C . ALA A 1 108 ? 3.648 -9.238 -10.794 1.00 96.50 108 ALA A C 1
ATOM 810 O O . ALA A 1 108 ? 2.961 -9.904 -10.020 1.00 96.50 108 ALA A O 1
ATOM 811 N N . ALA A 1 109 ? 4.825 -8.722 -10.429 1.00 94.44 109 ALA A N 1
ATOM 812 C CA . ALA A 1 109 ? 5.405 -8.912 -9.101 1.00 94.44 109 ALA A CA 1
ATOM 813 C C . ALA A 1 109 ? 4.546 -8.261 -8.005 1.00 94.44 109 ALA A C 1
ATOM 815 O O . ALA A 1 109 ? 4.187 -8.915 -7.026 1.00 94.44 109 ALA A O 1
ATOM 816 N N . GLY A 1 110 ? 4.155 -6.998 -8.196 1.00 91.75 110 GLY A N 1
ATOM 817 C CA . GLY A 1 110 ? 3.274 -6.275 -7.282 1.00 91.75 110 GLY A CA 1
ATOM 818 C C . GLY A 1 110 ? 1.910 -6.950 -7.163 1.00 91.75 110 GLY A C 1
ATOM 819 O O . GLY A 1 110 ? 1.458 -7.224 -6.055 1.00 91.75 110 GLY A O 1
ATOM 820 N N . GLY A 1 111 ? 1.302 -7.318 -8.293 1.00 92.44 111 GLY A N 1
ATOM 821 C CA . GLY A 1 111 ? 0.042 -8.057 -8.329 1.00 92.44 111 GLY A CA 1
ATOM 822 C C . GLY A 1 111 ? 0.124 -9.398 -7.601 1.00 92.44 111 GLY A C 1
ATOM 823 O O . GLY A 1 111 ? -0.769 -9.717 -6.819 1.00 92.44 111 GLY A O 1
ATOM 824 N N . ALA A 1 112 ? 1.211 -10.155 -7.780 1.00 92.62 112 ALA A N 1
ATOM 825 C CA . ALA A 1 112 ? 1.430 -11.421 -7.084 1.00 92.62 112 ALA A CA 1
ATOM 826 C C . ALA A 1 112 ? 1.571 -11.236 -5.565 1.00 92.62 112 ALA A C 1
ATOM 828 O O . ALA A 1 112 ? 0.978 -12.006 -4.810 1.00 92.62 112 ALA A O 1
ATOM 829 N N . ILE A 1 113 ? 2.299 -10.208 -5.113 1.00 91.62 113 ILE A N 1
ATOM 830 C CA . ILE A 1 113 ? 2.461 -9.887 -3.685 1.00 91.62 113 ILE A CA 1
ATOM 831 C C . ILE A 1 113 ? 1.131 -9.424 -3.077 1.00 91.62 113 ILE A C 1
ATOM 833 O O . ILE A 1 113 ? 0.740 -9.890 -2.009 1.00 91.62 113 ILE A O 1
ATOM 837 N N . THR A 1 114 ? 0.393 -8.540 -3.752 1.00 92.12 114 THR A N 1
ATOM 838 C CA . THR A 1 114 ? -0.928 -8.092 -3.286 1.00 92.12 114 THR A CA 1
ATOM 839 C C . THR A 1 114 ? -1.920 -9.256 -3.231 1.00 92.12 114 THR A C 1
ATOM 841 O O . THR A 1 114 ? -2.695 -9.381 -2.276 1.00 92.12 114 THR A O 1
ATOM 844 N N . TRP A 1 115 ? -1.879 -10.155 -4.215 1.00 92.00 115 TRP A N 1
ATOM 845 C CA . TRP A 1 115 ? -2.715 -11.352 -4.236 1.00 92.00 115 TRP A CA 1
ATOM 846 C C . TRP A 1 115 ? -2.342 -12.334 -3.117 1.00 92.00 115 TRP A C 1
ATOM 848 O O . TRP A 1 115 ? -3.221 -12.869 -2.439 1.00 92.00 115 TRP A O 1
ATOM 858 N N . SER A 1 116 ? -1.053 -12.596 -2.892 1.00 86.19 116 SER A N 1
ATOM 859 C CA . SER A 1 116 ? -0.613 -13.524 -1.845 1.00 86.19 116 SER A CA 1
ATOM 860 C C . SER A 1 116 ? -0.866 -12.963 -0.443 1.00 86.19 116 SER A C 1
ATOM 862 O O . SER A 1 116 ? -1.387 -13.682 0.410 1.00 86.19 116 SER A O 1
ATOM 864 N N . GLY A 1 117 ? -0.606 -11.671 -0.226 1.00 74.75 117 GLY A N 1
ATOM 865 C CA . GLY A 1 117 ? -0.857 -10.984 1.042 1.00 74.75 117 GLY A CA 1
ATOM 866 C C . GLY A 1 117 ? -2.341 -10.940 1.407 1.00 74.75 117 GLY A C 1
ATOM 867 O O . GLY A 1 117 ? -2.710 -11.268 2.534 1.00 74.75 117 GLY A O 1
ATOM 868 N N . SER A 1 118 ? -3.215 -10.635 0.444 1.00 75.00 118 SER A N 1
ATOM 869 C CA . SER A 1 118 ? -4.669 -10.690 0.668 1.00 75.00 118 SER A CA 1
ATOM 870 C C . SER A 1 118 ? -5.157 -12.105 0.995 1.00 75.00 118 SER A C 1
ATOM 872 O O . SER A 1 118 ? -6.031 -12.268 1.847 1.00 75.00 118 SER A O 1
ATOM 874 N N . ARG A 1 119 ? -4.552 -13.145 0.403 1.00 75.06 119 ARG A N 1
ATOM 875 C CA . ARG A 1 119 ? -4.822 -14.546 0.766 1.00 75.06 119 ARG A CA 1
ATOM 876 C C . ARG A 1 119 ? -4.314 -14.924 2.155 1.00 75.06 119 ARG A C 1
ATOM 878 O O . ARG A 1 119 ? -5.002 -15.684 2.829 1.00 75.06 119 ARG A O 1
ATOM 885 N N . SER A 1 120 ? -3.152 -14.429 2.575 1.00 65.31 120 SER A N 1
ATOM 886 C CA . SER A 1 120 ? -2.599 -14.726 3.903 1.00 65.31 120 SER A CA 1
ATOM 887 C C . SER A 1 120 ? -3.459 -14.106 5.001 1.00 65.31 120 SER A C 1
ATOM 889 O O . SER A 1 120 ? -3.882 -14.807 5.908 1.00 65.31 120 SER A O 1
ATOM 891 N N . ILE A 1 121 ? -3.856 -12.839 4.847 1.00 61.25 121 ILE A N 1
ATOM 892 C CA . ILE A 1 121 ? -4.768 -12.171 5.789 1.00 61.25 121 ILE A CA 1
ATOM 893 C C . ILE A 1 121 ? -6.137 -12.867 5.816 1.00 61.25 121 ILE A C 1
ATOM 895 O O . ILE A 1 121 ? -6.745 -13.015 6.875 1.00 61.25 121 ILE A O 1
ATOM 899 N N . ALA A 1 122 ? -6.628 -13.328 4.662 1.00 64.81 122 ALA A N 1
ATOM 900 C CA . ALA A 1 122 ? -7.871 -14.090 4.598 1.00 64.81 122 ALA A CA 1
ATOM 901 C C . ALA A 1 122 ? -7.773 -15.469 5.281 1.00 64.81 122 ALA A C 1
ATOM 903 O O . ALA A 1 122 ? -8.790 -15.968 5.757 1.00 64.81 122 ALA A O 1
ATOM 904 N N . ARG A 1 123 ? -6.581 -16.080 5.339 1.00 59.41 123 ARG A N 1
ATOM 905 C CA . ARG A 1 123 ? -6.336 -17.364 6.015 1.00 59.41 123 ARG A CA 1
ATOM 906 C C . ARG A 1 123 ? -6.078 -17.205 7.512 1.00 59.41 123 ARG A C 1
ATOM 908 O O . ARG A 1 123 ? -6.679 -17.944 8.280 1.00 59.41 123 ARG A O 1
ATOM 915 N N . ASP A 1 124 ? -5.315 -16.202 7.934 1.00 57.19 124 ASP A N 1
ATOM 916 C CA . ASP A 1 124 ? -5.036 -15.944 9.358 1.00 57.19 124 ASP A CA 1
ATOM 917 C C . ASP A 1 124 ? -6.295 -15.505 10.122 1.00 57.19 124 ASP A C 1
ATOM 919 O O . ASP A 1 124 ? -6.444 -15.770 11.311 1.00 57.19 124 ASP A O 1
ATOM 923 N N . ARG A 1 125 ? -7.284 -14.917 9.434 1.00 53.00 125 ARG A N 1
ATOM 924 C CA . ARG A 1 125 ? -8.624 -14.660 10.001 1.00 53.00 125 ARG A CA 1
ATOM 925 C C . ARG A 1 125 ? -9.433 -15.937 10.285 1.00 53.00 125 ARG A C 1
ATOM 927 O O . ARG A 1 125 ? -10.504 -15.830 10.877 1.00 53.00 125 ARG A O 1
ATOM 934 N N . ILE A 1 126 ? -8.949 -17.115 9.880 1.00 50.88 126 ILE A N 1
ATOM 935 C CA . ILE A 1 126 ? -9.525 -18.430 10.215 1.00 50.88 126 ILE A CA 1
ATOM 936 C C . ILE A 1 126 ? -8.774 -19.086 11.395 1.00 50.88 126 ILE A C 1
ATOM 938 O O . ILE A 1 126 ? -9.321 -19.973 12.045 1.00 50.88 126 ILE A O 1
ATOM 942 N N . GLU A 1 127 ? -7.590 -18.596 11.772 1.00 45.41 127 GLU A N 1
ATOM 943 C CA . GLU A 1 127 ? -6.823 -19.074 12.929 1.00 45.41 127 GLU A CA 1
ATOM 944 C C . GLU A 1 127 ? -6.950 -18.109 14.118 1.00 45.41 127 GLU A C 1
ATOM 946 O O . GLU A 1 127 ? -6.012 -17.436 14.533 1.00 45.41 127 GLU A O 1
ATOM 951 N N . MET A 1 128 ? -8.139 -18.060 14.718 1.00 45.00 128 MET A N 1
ATOM 952 C CA . MET A 1 128 ? -8.304 -17.570 16.093 1.00 45.00 128 MET A CA 1
ATOM 953 C C . MET A 1 128 ? -8.565 -18.779 16.998 1.00 45.00 128 MET A C 1
ATOM 955 O O . MET A 1 128 ? -9.723 -19.045 17.316 1.00 45.00 128 MET A O 1
ATOM 959 N N . PRO A 1 129 ? -7.530 -19.543 17.406 1.00 55.72 129 PRO A N 1
ATOM 960 C CA . PRO A 1 129 ? -7.703 -20.789 18.160 1.00 55.72 129 PRO A CA 1
ATOM 961 C C . PRO A 1 129 ? -8.395 -20.593 19.519 1.00 55.72 129 PRO A C 1
ATOM 963 O O . PRO A 1 129 ? -9.050 -21.505 20.001 1.00 55.72 129 PRO A O 1
ATOM 966 N N . CYS A 1 130 ? -8.331 -19.400 20.125 1.00 53.09 130 CYS A N 1
ATOM 967 C CA . CYS A 1 130 ? -9.093 -19.119 21.350 1.00 53.09 130 CYS A CA 1
ATOM 968 C C . CYS A 1 130 ? -10.569 -18.780 21.077 1.00 53.09 130 CYS A C 1
ATOM 970 O O . CYS A 1 130 ? -11.443 -19.197 21.830 1.00 53.09 130 CYS A O 1
ATOM 972 N N . THR A 1 131 ? -10.877 -18.056 19.997 1.00 58.41 131 THR A N 1
ATOM 973 C CA . THR A 1 131 ? -12.255 -17.634 19.675 1.00 58.41 131 THR A CA 1
ATOM 974 C C . THR A 1 131 ? -13.048 -18.745 18.985 1.00 58.41 131 THR A C 1
ATOM 976 O O . THR A 1 131 ? -14.258 -18.854 19.175 1.00 58.41 131 THR A O 1
ATOM 979 N N . ALA A 1 132 ? -12.385 -19.606 18.211 1.00 64.50 132 ALA A N 1
ATOM 980 C CA . ALA A 1 132 ? -13.016 -20.758 17.576 1.00 64.50 132 ALA A CA 1
ATOM 981 C C . ALA A 1 132 ? -13.529 -21.769 18.616 1.00 64.50 132 ALA A C 1
ATOM 983 O O . ALA A 1 132 ? -14.646 -22.271 18.483 1.00 64.50 132 ALA A O 1
ATOM 984 N N . GLU A 1 133 ? -12.757 -22.006 19.677 1.00 70.31 133 GLU A N 1
ATOM 985 C CA . GLU A 1 133 ? -13.120 -22.898 20.779 1.00 70.31 133 GLU A CA 1
ATOM 986 C C . GLU A 1 133 ? -14.287 -22.342 21.606 1.00 70.31 133 GLU A C 1
ATOM 988 O O . GLU A 1 133 ? -15.209 -23.092 21.935 1.00 70.31 133 GLU A O 1
ATOM 993 N N . GLU A 1 134 ? -14.306 -21.033 21.881 1.00 68.06 134 GLU A N 1
ATOM 994 C CA . GLU A 1 134 ? -15.437 -20.396 22.567 1.00 68.06 134 GLU A CA 1
ATOM 995 C C . GLU A 1 134 ? -16.714 -20.431 21.722 1.00 68.06 134 GLU A C 1
ATOM 997 O O . GLU A 1 134 ? -17.763 -20.837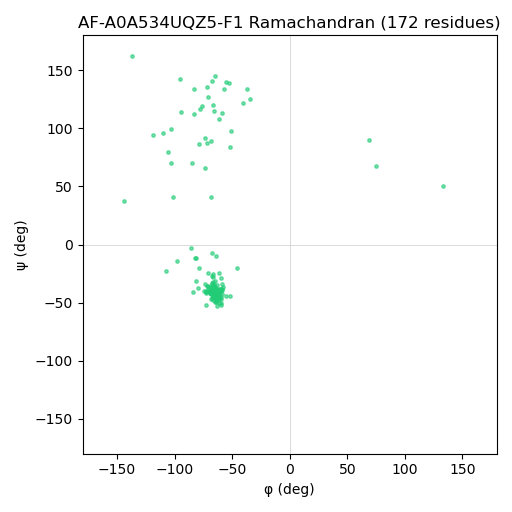 22.218 1.00 68.06 134 GLU A O 1
ATOM 1002 N N . ILE A 1 135 ? -16.622 -20.137 20.421 1.00 75.88 135 ILE A N 1
ATOM 1003 C CA . ILE A 1 135 ? -17.770 -20.223 19.507 1.00 75.88 135 ILE A CA 1
ATOM 1004 C C . ILE A 1 135 ? -18.252 -21.675 19.348 1.00 75.88 135 ILE A C 1
ATOM 1006 O O . ILE A 1 135 ? -19.456 -21.914 19.211 1.00 75.88 135 ILE A O 1
ATOM 1010 N N . ARG A 1 136 ? -17.348 -22.667 19.362 1.00 76.56 136 ARG A N 1
ATOM 1011 C CA . ARG A 1 136 ? -17.727 -24.089 19.313 1.00 76.56 136 ARG A CA 1
ATOM 1012 C C . ARG A 1 136 ? -18.478 -24.495 20.580 1.00 76.56 136 ARG A C 1
ATOM 1014 O O . ARG A 1 136 ? -19.543 -25.102 20.470 1.00 76.56 136 ARG A O 1
ATOM 1021 N N . ARG A 1 137 ? -17.991 -24.079 21.751 1.00 77.06 137 ARG A N 1
ATOM 1022 C CA . ARG A 1 137 ? -18.651 -24.310 23.043 1.00 77.06 137 ARG A CA 1
ATOM 1023 C C . ARG A 1 137 ? -20.029 -23.639 23.114 1.00 77.06 137 ARG A C 1
ATOM 1025 O O . ARG A 1 137 ? -20.983 -24.265 23.567 1.00 77.06 137 ARG A O 1
ATOM 1032 N N . ASP A 1 138 ? -20.169 -22.422 22.594 1.00 81.62 138 ASP A N 1
ATOM 1033 C CA . ASP A 1 138 ? -21.455 -21.713 22.551 1.00 81.62 138 ASP A CA 1
ATOM 1034 C C . ASP A 1 138 ? -22.471 -22.414 21.636 1.00 81.62 138 ASP A C 1
ATOM 1036 O O . ASP A 1 138 ? -23.661 -22.505 21.953 1.00 81.62 138 ASP A O 1
ATOM 1040 N N . ARG A 1 139 ? -22.009 -22.979 20.511 1.00 85.81 139 ARG A N 1
ATOM 1041 C CA . ARG A 1 139 ? -22.854 -23.800 19.629 1.00 85.81 139 ARG A CA 1
ATOM 1042 C C . ARG A 1 139 ? -23.313 -25.087 20.306 1.00 85.81 139 ARG A C 1
ATOM 1044 O O . ARG A 1 139 ? -24.475 -25.463 20.147 1.00 85.81 139 ARG A O 1
ATOM 1051 N N . GLU A 1 140 ? -22.432 -25.746 21.049 1.00 86.12 140 GLU A N 1
ATOM 1052 C CA . GLU A 1 140 ? -22.766 -26.951 21.814 1.00 86.12 140 GLU A CA 1
ATOM 1053 C C . GLU A 1 140 ? -23.793 -26.645 22.912 1.00 86.12 140 GLU A C 1
ATOM 1055 O O . GLU A 1 140 ? -24.782 -27.371 23.049 1.00 86.12 140 GLU A O 1
ATOM 1060 N N . TRP A 1 141 ? -23.643 -25.520 23.615 1.00 83.75 141 TRP A N 1
ATOM 1061 C CA . TRP A 1 141 ? -24.597 -25.086 24.639 1.00 83.75 141 TRP A CA 1
ATOM 1062 C C . TRP A 1 141 ? -25.981 -24.787 24.050 1.00 83.75 141 TRP A C 1
ATOM 1064 O O . TRP A 1 141 ? -27.004 -25.225 24.580 1.00 83.75 141 TRP A O 1
ATOM 1074 N N . MET A 1 142 ? -26.024 -24.113 22.898 1.00 82.31 142 MET A N 1
ATOM 1075 C CA . MET A 1 142 ? -27.265 -23.843 22.162 1.00 82.31 142 MET A CA 1
ATOM 1076 C C . MET A 1 142 ? -27.933 -25.125 21.646 1.00 82.31 142 MET A C 1
ATOM 1078 O O . MET A 1 142 ? -29.164 -25.234 21.649 1.00 82.31 142 MET A O 1
ATOM 1082 N N . ALA A 1 143 ? -27.144 -26.113 21.215 1.00 87.00 143 ALA A N 1
ATOM 1083 C CA . ALA A 1 143 ? -27.663 -27.416 20.816 1.00 87.00 143 ALA A CA 1
ATOM 1084 C C . ALA A 1 143 ? -28.274 -28.164 22.013 1.00 87.00 143 ALA A C 1
ATOM 1086 O O . ALA A 1 143 ? -29.388 -28.681 21.893 1.00 87.00 143 ALA A O 1
ATOM 1087 N N . ALA A 1 144 ? -27.609 -28.155 23.172 1.00 86.94 144 ALA A N 1
ATOM 1088 C CA . ALA A 1 144 ? -28.118 -28.766 24.400 1.00 86.94 144 ALA A CA 1
ATOM 1089 C C . ALA A 1 144 ? -29.459 -28.146 24.838 1.00 86.94 144 ALA A C 1
ATOM 1091 O O . ALA A 1 144 ? -30.434 -28.873 25.042 1.00 86.94 144 ALA A O 1
ATOM 1092 N N . LEU A 1 145 ? -29.562 -26.811 24.843 1.00 86.00 145 LEU A N 1
ATOM 1093 C CA . LEU A 1 145 ? -30.804 -26.095 25.171 1.00 86.00 145 LEU A CA 1
ATOM 1094 C C . LEU A 1 145 ? -31.960 -26.450 24.223 1.00 86.00 145 LEU A C 1
ATOM 1096 O O . LEU A 1 145 ? -33.108 -26.597 24.647 1.00 86.00 145 LEU A O 1
ATOM 1100 N N . LYS A 1 146 ? -31.677 -26.634 22.927 1.00 89.69 146 LYS A N 1
ATOM 1101 C CA . LYS A 1 146 ? -32.686 -27.046 21.938 1.00 89.69 146 LYS A CA 1
ATOM 1102 C C . LYS A 1 146 ? -33.221 -28.455 22.208 1.00 89.69 146 LYS A C 1
ATOM 1104 O O . LYS A 1 146 ? -34.413 -28.706 21.997 1.00 89.69 146 LYS A O 1
ATOM 1109 N N . HIS A 1 147 ? -32.358 -29.373 22.641 1.00 77.56 147 HIS A N 1
ATOM 1110 C CA . HIS A 1 147 ? -32.757 -30.734 22.999 1.00 77.56 147 HIS A CA 1
ATOM 1111 C C . HIS A 1 147 ? -33.592 -30.760 24.284 1.00 77.56 147 HIS A C 1
ATOM 1113 O O . HIS A 1 147 ? -34.618 -31.442 24.326 1.00 77.56 147 HIS A O 1
ATOM 1119 N N . GLU A 1 148 ? -33.226 -29.953 25.275 1.00 81.38 148 GLU A N 1
ATOM 1120 C CA . GLU A 1 148 ? -33.950 -29.844 26.543 1.00 81.38 148 GLU A CA 1
ATOM 1121 C C . GLU A 1 148 ? -35.338 -29.202 26.368 1.00 81.38 148 GLU A C 1
ATOM 1123 O O . GLU A 1 148 ? -36.342 -29.739 26.842 1.00 81.38 148 GLU A O 1
ATOM 1128 N N . ALA A 1 149 ? -35.441 -28.139 25.562 1.00 75.94 149 ALA A N 1
ATOM 1129 C CA . ALA A 1 149 ? -36.721 -27.517 25.220 1.00 75.94 149 ALA A CA 1
ATOM 1130 C C . ALA A 1 149 ? -37.670 -28.486 24.487 1.00 75.94 149 ALA A C 1
ATOM 1132 O O . ALA A 1 149 ? -38.873 -28.518 24.764 1.00 75.94 149 ALA A O 1
ATOM 1133 N N . ARG A 1 150 ? -37.146 -29.324 23.578 1.00 74.25 150 ARG A N 1
ATOM 1134 C CA . ARG A 1 150 ? -37.938 -30.363 22.892 1.00 74.25 150 ARG A CA 1
ATOM 1135 C C . ARG A 1 150 ? -38.378 -31.486 23.834 1.00 74.25 150 ARG A C 1
ATOM 1137 O O . ARG A 1 150 ? -39.522 -31.927 23.727 1.00 74.25 150 ARG A O 1
ATOM 1144 N N . GLY A 1 151 ? -37.516 -31.916 24.756 1.00 73.81 151 GLY A N 1
ATOM 1145 C CA . GLY A 1 151 ? -37.841 -32.934 25.761 1.00 73.81 151 GLY A CA 1
ATOM 1146 C C . GLY A 1 151 ? -38.927 -32.472 26.734 1.00 73.81 151 GLY A C 1
ATOM 1147 O O . GLY A 1 151 ? -39.904 -33.188 26.956 1.00 73.81 151 GLY A O 1
ATOM 1148 N N . ASN A 1 152 ? -38.828 -31.234 27.226 1.00 72.12 152 ASN A N 1
ATOM 1149 C CA . ASN A 1 152 ? -39.825 -30.654 28.127 1.00 72.12 152 ASN A CA 1
ATOM 1150 C C . ASN A 1 152 ? -41.191 -30.466 27.437 1.00 72.12 152 ASN A C 1
ATOM 1152 O O . ASN A 1 152 ? -42.238 -30.711 28.032 1.00 72.12 152 ASN A O 1
ATOM 1156 N N . SER A 1 153 ? -41.190 -30.128 26.143 1.00 63.12 153 SER A N 1
ATOM 1157 C CA . SER A 1 153 ? -42.412 -30.024 25.328 1.00 63.12 153 SER A CA 1
ATOM 1158 C C . SER A 1 153 ? -43.105 -31.376 25.110 1.00 63.12 153 SER A C 1
ATOM 1160 O O . SER A 1 153 ? -44.334 -31.447 25.065 1.00 63.12 153 SER A O 1
ATOM 1162 N N . ALA A 1 154 ? -42.330 -32.454 24.954 1.00 63.56 154 ALA A N 1
ATOM 1163 C CA . ALA A 1 154 ? -42.862 -33.808 24.816 1.00 63.56 154 ALA A CA 1
ATOM 1164 C C . ALA A 1 154 ? -43.413 -34.336 26.152 1.00 63.56 154 ALA A C 1
ATOM 1166 O O . ALA A 1 154 ? -44.493 -34.926 26.173 1.00 63.56 154 ALA A O 1
ATOM 1167 N N . SER A 1 155 ? -42.722 -34.046 27.260 1.00 60.25 155 SER A N 1
ATOM 1168 C CA . SER A 1 155 ? -43.175 -34.363 28.620 1.00 60.25 155 SER A CA 1
ATOM 1169 C C . SER A 1 155 ? -44.470 -33.622 28.973 1.00 60.25 155 SER A C 1
ATOM 1171 O O . SER A 1 155 ? -45.449 -34.249 29.366 1.00 60.25 155 SER A O 1
ATOM 1173 N N . ALA A 1 156 ? -44.554 -32.314 28.699 1.00 61.31 156 ALA A N 1
ATOM 1174 C CA . ALA A 1 156 ? -45.771 -31.525 28.910 1.00 61.31 156 ALA A CA 1
ATOM 1175 C C . ALA A 1 156 ? -46.979 -32.059 28.112 1.00 61.31 156 ALA A C 1
ATOM 1177 O O . ALA A 1 156 ? -48.113 -32.024 28.591 1.00 61.31 156 ALA A O 1
ATOM 1178 N N . ARG A 1 157 ? -46.743 -32.605 26.910 1.00 57.84 157 ARG A N 1
ATOM 1179 C CA . ARG A 1 157 ? -47.788 -33.228 26.085 1.00 57.84 157 ARG A CA 1
ATOM 1180 C C . ARG A 1 157 ? -48.233 -34.595 26.627 1.00 57.84 157 ARG A C 1
ATOM 1182 O O . ARG A 1 157 ? -49.415 -34.909 26.532 1.00 57.84 157 ARG A O 1
ATOM 1189 N N . ALA A 1 158 ? -47.328 -35.376 27.220 1.00 59.41 158 ALA A N 1
ATOM 1190 C CA . ALA A 1 158 ? -47.660 -36.643 27.877 1.00 59.41 158 ALA A CA 1
ATOM 1191 C C . ALA A 1 158 ? -48.447 -36.427 29.183 1.00 59.41 158 ALA A C 1
ATOM 1193 O O . ALA A 1 158 ? -49.433 -37.120 29.431 1.00 59.41 158 ALA A O 1
ATOM 1194 N N . THR A 1 159 ? -48.084 -35.412 29.972 1.00 60.34 159 THR A N 1
ATOM 1195 C CA . THR A 1 159 ? -48.797 -35.051 31.209 1.00 60.34 159 THR A CA 1
ATOM 1196 C C . THR A 1 159 ? -50.207 -34.516 30.928 1.00 60.34 159 THR A C 1
ATOM 1198 O O . THR A 1 159 ? -51.131 -34.798 31.687 1.00 60.34 159 THR A O 1
ATOM 1201 N N . GLY A 1 160 ? -50.417 -33.823 29.801 1.00 56.84 160 GLY A N 1
ATOM 1202 C CA . GLY A 1 160 ? -51.754 -33.402 29.359 1.00 56.84 160 GLY A CA 1
ATOM 1203 C C . GLY A 1 160 ? -52.676 -34.559 28.944 1.00 56.84 160 GLY A C 1
ATOM 1204 O O . GLY A 1 160 ? -53.892 -34.446 29.081 1.00 56.84 160 GLY A O 1
ATOM 1205 N N . ALA A 1 161 ? -52.122 -35.688 28.487 1.00 56.69 161 ALA A N 1
ATOM 1206 C CA . ALA A 1 161 ? -52.901 -36.849 28.047 1.00 56.69 161 ALA A CA 1
ATOM 1207 C C . ALA A 1 161 ? -53.434 -37.718 29.208 1.00 56.69 161 ALA A C 1
ATOM 1209 O O . ALA A 1 161 ? -54.410 -38.439 29.028 1.00 56.69 161 ALA A O 1
ATOM 1210 N N . LEU A 1 162 ? -52.843 -37.623 30.405 1.00 57.19 162 LEU A N 1
ATOM 1211 C CA . LEU A 1 162 ? -53.280 -38.349 31.611 1.00 57.19 162 LEU A CA 1
ATOM 1212 C C . LEU A 1 162 ? -54.388 -37.621 32.403 1.00 57.19 162 LEU A C 1
ATOM 1214 O O . LEU A 1 162 ? -54.910 -38.161 33.373 1.00 57.19 162 LEU A O 1
ATOM 1218 N N . SER A 1 163 ? -54.784 -36.416 31.977 1.00 56.38 163 SER A N 1
ATOM 1219 C CA . SER A 1 163 ? -55.779 -35.554 32.633 1.00 56.38 163 SER A CA 1
ATOM 1220 C C . SER A 1 163 ? -57.163 -35.607 31.953 1.00 56.38 163 SER A C 1
ATOM 1222 O O . SER A 1 163 ? -57.819 -34.576 31.790 1.00 56.38 163 SER A O 1
ATOM 1224 N N . GLN A 1 164 ? -57.636 -36.783 31.532 1.00 57.75 164 GLN A N 1
ATOM 1225 C CA . GLN A 1 164 ? -59.013 -36.941 31.046 1.00 57.75 164 GLN A CA 1
ATOM 1226 C C . GLN A 1 164 ? -59.873 -37.617 32.131 1.00 57.75 164 GLN A C 1
ATOM 1228 O O . GLN A 1 164 ? -59.811 -38.837 32.278 1.00 57.75 164 GLN A O 1
ATOM 1233 N N . PRO A 1 165 ? -60.678 -36.870 32.916 1.00 54.44 165 PRO A N 1
ATOM 1234 C CA . PRO A 1 165 ? -61.630 -37.465 33.845 1.00 54.44 165 PRO A CA 1
ATOM 1235 C C . PRO A 1 165 ? -62.857 -37.929 33.048 1.00 54.44 165 PRO A C 1
ATOM 1237 O O . PRO A 1 165 ? -63.815 -37.185 32.846 1.00 54.44 165 PRO A O 1
ATOM 1240 N N . GLY A 1 166 ? -62.786 -39.149 32.518 1.00 56.22 166 GLY A N 1
ATOM 1241 C CA . GLY A 1 166 ? -63.836 -39.760 31.710 1.00 56.22 166 GLY A CA 1
ATOM 1242 C C . GLY A 1 166 ? -64.780 -40.647 32.522 1.00 56.22 166 GLY A C 1
ATOM 1243 O O . GLY A 1 166 ? -64.400 -41.734 32.946 1.00 56.22 166 GLY A O 1
ATOM 1244 N N . SER A 1 167 ? -66.040 -40.204 32.606 1.00 58.50 167 SER A N 1
ATOM 1245 C CA . SER A 1 167 ? -67.280 -40.989 32.787 1.00 58.50 167 SER A CA 1
ATOM 1246 C C . SER A 1 167 ? -67.524 -41.698 34.129 1.00 58.50 167 SER A C 1
ATOM 1248 O O . SER A 1 167 ? -67.254 -42.881 34.314 1.00 58.50 167 SER A O 1
ATOM 1250 N N . ARG A 1 168 ? -68.185 -40.965 35.036 1.00 61.44 168 ARG A N 1
ATOM 1251 C CA . ARG A 1 168 ? -68.975 -41.502 36.155 1.00 61.44 168 ARG A CA 1
ATOM 1252 C C . ARG A 1 168 ? -70.308 -42.024 35.578 1.00 61.44 168 ARG A C 1
ATOM 1254 O O . ARG A 1 168 ? -71.008 -41.211 34.975 1.00 61.44 168 ARG A O 1
ATOM 1261 N N . PRO A 1 169 ? -70.670 -43.314 35.693 1.00 58.81 169 PRO A N 1
ATOM 1262 C CA . PRO A 1 169 ? -71.994 -43.763 35.281 1.00 58.81 169 PRO A CA 1
ATOM 1263 C C . PRO A 1 169 ? -73.044 -43.246 36.269 1.00 58.81 169 PRO A C 1
ATOM 1265 O O . PRO A 1 169 ? -72.910 -43.399 37.484 1.00 58.81 169 PRO A O 1
ATOM 1268 N N . ASP A 1 170 ? -74.052 -42.591 35.705 1.00 60.47 170 ASP A N 1
ATOM 1269 C CA . ASP A 1 170 ? -75.258 -42.119 36.369 1.00 60.47 170 ASP A CA 1
ATOM 1270 C C . ASP A 1 170 ? -76.082 -43.333 36.826 1.00 60.47 170 ASP A C 1
ATOM 1272 O O . ASP A 1 170 ? -76.435 -44.191 36.015 1.00 60.47 170 ASP A O 1
ATOM 1276 N N . VAL A 1 171 ? -76.324 -43.446 38.133 1.00 61.75 171 VAL A N 1
ATOM 1277 C CA . VAL A 1 171 ? -77.213 -44.454 38.722 1.00 61.75 171 VAL A CA 1
ATOM 1278 C C . VAL A 1 171 ? -78.429 -43.703 39.237 1.00 61.75 171 VAL A C 1
ATOM 1280 O O . VAL A 1 171 ? -78.421 -43.141 40.332 1.00 61.75 171 VAL A O 1
ATOM 1283 N N . THR A 1 172 ? -79.467 -43.678 38.412 1.00 62.47 172 THR A N 1
ATOM 1284 C CA . THR A 1 172 ? -80.814 -43.251 38.779 1.00 62.47 172 THR A CA 1
ATOM 1285 C C . THR A 1 172 ? -81.472 -44.299 39.683 1.00 62.47 172 THR A C 1
ATOM 1287 O O . THR A 1 172 ? -81.404 -45.493 39.383 1.00 62.47 172 THR A O 1
ATOM 1290 N N . PRO A 1 173 ? -82.141 -43.902 40.779 1.00 57.69 173 PRO A N 1
ATOM 1291 C CA . PRO A 1 173 ? -83.108 -44.755 41.450 1.00 57.69 173 PRO A CA 1
ATOM 1292 C C . PRO A 1 173 ? -84.530 -44.446 40.952 1.00 57.69 173 PRO A C 1
ATOM 1294 O O . PRO A 1 173 ? -84.858 -43.273 40.761 1.00 57.69 173 PRO A O 1
ATOM 1297 N N . GLN A 1 174 ? -85.333 -45.513 40.832 1.00 47.25 174 GLN A N 1
ATOM 1298 C CA . GLN A 1 174 ? -86.804 -45.660 40.727 1.00 47.25 174 GLN A CA 1
ATOM 1299 C C . GLN A 1 174 ? -87.195 -46.545 39.539 1.00 47.25 174 GLN A C 1
ATOM 1301 O O . GLN A 1 174 ? -87.027 -46.110 38.380 1.00 47.25 174 GLN A O 1
#

Foldseek 3Di:
DDDDPDPPDPPPPPDPPPDDPPPDDPPVVVVVVVVVVVVVVVVVVVVVVVVVVVVVCVVVVVVCVVVCVVVVVVVVVVVVVLVVQLVVVCVPPPSVVSNVVSVVVCCVVVVVCVVVVVVVVVVVVVPPVVVVVVVVVVVVVVVVVVVVVVVVVVVVVVVVVVPDPDDDDDDDDD

Solvent-accessible surface area (backbone atoms only — not comparable to full-atom values): 10383 Å² total; per-residue (Å²): 142,81,86,74,92,70,79,79,70,85,73,78,75,74,76,88,77,66,80,81,70,73,99,77,69,62,75,63,60,61,51,51,54,52,52,54,54,51,52,52,55,52,51,53,54,49,52,51,51,54,50,51,51,50,49,50,53,50,48,55,50,47,54,48,49,63,63,46,65,56,44,61,63,51,50,50,51,50,51,51,49,53,51,49,52,26,56,59,46,31,76,82,42,61,56,72,57,24,45,49,51,54,50,51,51,49,49,52,53,50,49,50,50,55,52,50,50,55,50,49,58,64,50,53,73,72,65,45,76,71,56,54,53,51,53,49,51,52,51,52,53,54,52,51,52,54,53,51,55,52,50,52,53,52,50,54,54,53,60,60,68,75,69,68,92,78,79,82,83,85,81,84,88,135

pLDDT: mean 75.89, std 15.87, range [43.88, 96.56]